Protein AF-A0A957MEQ1-F1 (afdb_monomer_lite)

pLDDT: mean 92.95, std 5.76, range [64.69, 98.38]

Secondary structure (DSSP, 8-state):
--SS-TT--TTSHHHHHHHHSHHHHHHHHHHHHHIIIIIT-HHHHHHHHHHHHHHHHHHHHHHT-HHHHHHHHHHHHHHHHHHHHHHHHHHT-

Foldseek 3Di:
DALLPPVDPPVCPVVVVQCPDPVSVVVSLVVLVVCCVPPLDLVNQLVVLVVVLVVCQVPVCVPPRNVVSVVVSVVSSVVSVVVSVSNVVVNVD

Radius of gyration: 17.49 Å; chains: 1; bounding box: 38×26×45 Å

Structure (mmCIF, N/CA/C/O backbone):
data_AF-A0A957MEQ1-F1
#
_entry.id   AF-A0A957MEQ1-F1
#
loop_
_atom_site.group_PDB
_atom_site.id
_atom_site.type_symbol
_atom_site.label_atom_id
_atom_site.label_alt_id
_atom_site.label_comp_id
_atom_site.label_asym_id
_atom_site.label_entity_id
_atom_site.label_seq_id
_atom_site.pdbx_PDB_ins_code
_atom_site.Cartn_x
_atom_site.Cartn_y
_atom_site.Cartn_z
_atom_site.occupancy
_atom_site.B_iso_or_equiv
_atom_site.auth_seq_id
_atom_site.auth_comp_id
_atom_site.auth_asym_id
_atom_site.auth_atom_id
_atom_site.pdbx_PDB_model_num
ATOM 1 N N . VAL A 1 1 ? -4.236 10.606 2.656 1.00 64.69 1 VAL A N 1
ATOM 2 C CA . VAL A 1 1 ? -5.452 10.169 3.383 1.00 64.69 1 VAL A CA 1
ATOM 3 C C . VAL A 1 1 ? -5.026 9.409 4.624 1.00 64.69 1 VAL A C 1
ATOM 5 O O . VAL 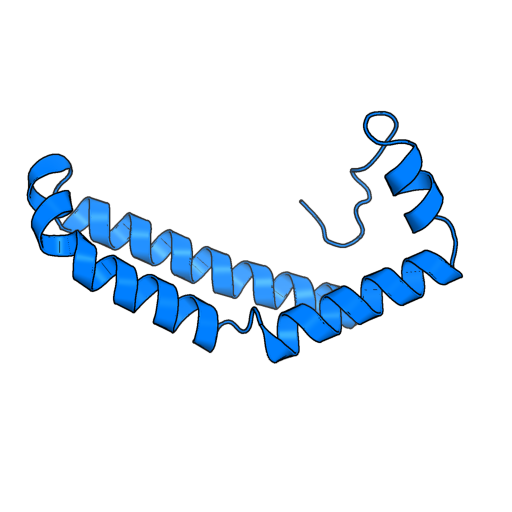A 1 1 ? -4.313 8.407 4.498 1.00 64.69 1 VAL A O 1
ATOM 8 N N . SER A 1 2 ? -5.408 9.907 5.795 1.00 82.06 2 SER A N 1
ATOM 9 C CA . SER A 1 2 ? -5.138 9.273 7.089 1.00 82.06 2 SER A CA 1
ATOM 10 C C . SER A 1 2 ? -5.920 7.959 7.257 1.00 82.06 2 SER A C 1
ATOM 12 O O . SER A 1 2 ? -6.830 7.635 6.478 1.00 82.06 2 SER A O 1
ATOM 14 N N . LEU A 1 3 ? -5.525 7.159 8.249 1.00 86.00 3 LEU A N 1
ATOM 15 C CA . LEU A 1 3 ? -6.220 5.920 8.612 1.00 86.00 3 LEU A CA 1
ATOM 16 C C . LEU A 1 3 ? -7.329 6.144 9.642 1.00 86.00 3 LEU A C 1
ATOM 18 O O . LEU A 1 3 ? -8.283 5.377 9.631 1.00 86.00 3 LEU A O 1
ATOM 22 N N . ASP A 1 4 ? -7.274 7.229 10.416 1.00 81.19 4 ASP A N 1
ATOM 23 C CA . ASP A 1 4 ? -8.362 7.676 11.302 1.00 81.19 4 ASP A CA 1
ATOM 24 C C . ASP A 1 4 ? -9.604 8.181 10.543 1.00 81.19 4 ASP A C 1
ATOM 26 O O . ASP A 1 4 ? -10.668 8.372 11.131 1.00 81.19 4 ASP A O 1
ATOM 30 N N . LYS A 1 5 ? -9.470 8.400 9.225 1.00 82.94 5 LYS A N 1
ATOM 31 C CA . LYS A 1 5 ? -10.527 8.908 8.345 1.00 82.94 5 LYS A CA 1
ATOM 32 C C . LYS A 1 5 ? -11.168 10.202 8.866 1.00 82.94 5 LYS A C 1
ATOM 34 O O . LYS A 1 5 ? -12.341 10.444 8.593 1.00 82.94 5 LYS A O 1
ATOM 39 N N . ALA A 1 6 ? -10.409 11.057 9.554 1.00 80.62 6 ALA A N 1
ATOM 40 C CA . ALA A 1 6 ? -10.883 12.358 10.029 1.00 80.62 6 ALA A CA 1
ATOM 41 C C . ALA A 1 6 ? -11.397 13.251 8.883 1.00 80.62 6 ALA A C 1
ATOM 43 O O . ALA A 1 6 ? -12.338 14.017 9.065 1.00 80.62 6 ALA A O 1
ATOM 44 N N . ASP A 1 7 ? -10.844 13.079 7.679 1.00 81.56 7 ASP A N 1
ATOM 45 C CA . ASP A 1 7 ? -11.272 13.782 6.464 1.00 81.56 7 ASP A CA 1
ATOM 46 C C . ASP A 1 7 ? -12.606 13.259 5.876 1.00 81.56 7 ASP A C 1
ATOM 48 O O . ASP A 1 7 ? -13.141 13.833 4.925 1.00 81.56 7 ASP A O 1
ATOM 52 N N . VAL A 1 8 ? -13.153 12.148 6.389 1.00 81.81 8 VAL A N 1
ATOM 53 C CA . VAL A 1 8 ? -14.426 11.574 5.924 1.00 81.81 8 VAL A CA 1
ATOM 54 C C . VAL A 1 8 ? -15.585 12.286 6.619 1.00 81.81 8 VAL A C 1
ATOM 56 O O . VAL A 1 8 ? -16.005 11.905 7.709 1.00 81.81 8 VAL A O 1
ATOM 59 N N . GLY A 1 9 ? -16.093 13.330 5.965 1.00 77.19 9 GLY A N 1
ATOM 60 C CA . GLY A 1 9 ? -17.260 14.100 6.404 1.00 77.19 9 GLY A CA 1
ATOM 61 C C . GLY A 1 9 ? -18.531 13.801 5.600 1.00 77.19 9 GLY A C 1
ATOM 62 O O . GLY A 1 9 ? -18.776 12.677 5.159 1.00 77.19 9 GLY A O 1
ATOM 63 N N . ASP A 1 10 ? -19.323 14.844 5.353 1.00 79.56 10 ASP A N 1
ATOM 64 C CA . ASP A 1 10 ? -20.683 14.764 4.790 1.00 79.56 10 ASP A CA 1
ATOM 65 C C . ASP A 1 10 ? -20.781 14.162 3.377 1.00 79.56 10 ASP A C 1
ATOM 67 O O . ASP A 1 10 ? -21.867 13.798 2.932 1.00 79.56 10 ASP A O 1
AT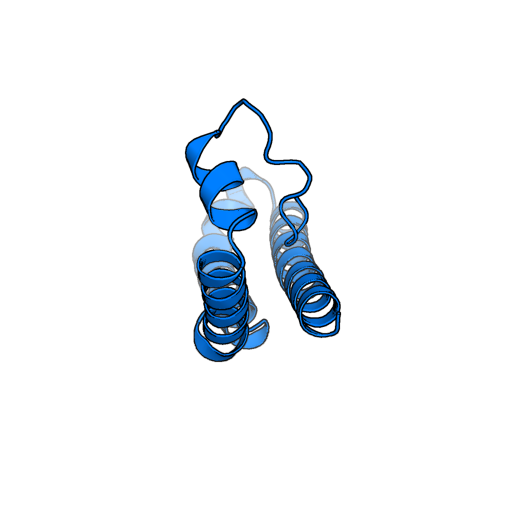OM 71 N N . GLY A 1 11 ? -19.660 14.018 2.663 1.00 85.44 11 GLY A N 1
ATOM 72 C CA . GLY A 1 11 ? -19.614 13.318 1.374 1.00 85.44 11 GLY A CA 1
ATOM 73 C C . GLY A 1 11 ? -19.848 11.806 1.487 1.00 85.44 11 GLY A C 1
ATOM 74 O O . GLY A 1 11 ? -20.204 11.170 0.497 1.00 85.44 11 GLY A O 1
ATOM 75 N N . TRP A 1 12 ? -19.673 11.235 2.685 1.00 87.75 12 TRP A N 1
ATOM 76 C CA . TRP A 1 12 ? -19.850 9.808 2.965 1.00 87.75 12 TRP A CA 1
ATOM 77 C C . TRP A 1 12 ? -20.494 9.592 4.345 1.00 87.75 12 TRP A C 1
ATOM 79 O O . TRP A 1 12 ? -19.881 9.002 5.240 1.00 87.75 12 TRP A O 1
ATOM 89 N N . PRO A 1 13 ? -21.751 10.030 4.531 1.00 89.31 13 PRO A N 1
ATOM 90 C CA . PRO A 1 13 ? -22.378 10.111 5.850 1.00 89.31 13 PRO A CA 1
ATOM 91 C C . PRO A 1 13 ? -22.524 8.740 6.519 1.00 89.31 13 PRO A C 1
ATOM 93 O O . PRO A 1 13 ? -22.383 8.628 7.732 1.00 89.31 13 PRO A O 1
ATOM 96 N N . LEU A 1 14 ? -22.738 7.676 5.735 1.00 91.12 14 LEU A N 1
ATOM 97 C CA . LEU A 1 14 ? -22.804 6.312 6.263 1.00 91.12 14 LEU A CA 1
ATOM 98 C C . LEU A 1 14 ? -21.445 5.827 6.782 1.00 91.12 14 LEU A C 1
ATOM 100 O O . LEU A 1 14 ? -21.387 5.186 7.824 1.00 91.12 14 LEU A O 1
ATOM 104 N N . ILE A 1 15 ? -20.353 6.137 6.074 1.00 88.19 15 ILE A N 1
ATOM 105 C CA . ILE A 1 15 ? -19.013 5.729 6.510 1.00 88.19 15 ILE A CA 1
ATOM 106 C C . ILE A 1 15 ? -18.661 6.454 7.808 1.00 88.19 15 ILE A C 1
ATOM 108 O O . ILE A 1 15 ? -18.194 5.810 8.742 1.00 88.19 15 ILE A O 1
ATOM 112 N N . ARG A 1 16 ? -18.940 7.763 7.897 1.00 89.12 16 ARG A N 1
ATOM 113 C CA . ARG A 1 16 ? -18.713 8.522 9.132 1.00 89.12 16 ARG A CA 1
ATOM 114 C C . ARG A 1 16 ? -19.535 7.967 10.294 1.00 89.12 16 ARG A C 1
ATOM 116 O O . ARG A 1 16 ? -18.963 7.685 11.337 1.00 89.12 16 ARG A O 1
ATOM 123 N N . TYR A 1 17 ? -20.829 7.719 10.077 1.00 89.38 17 TYR A N 1
ATOM 124 C CA . TYR A 1 17 ? -21.711 7.138 11.093 1.00 89.38 17 TYR A CA 1
ATOM 125 C C . TYR A 1 17 ? -21.175 5.815 11.657 1.00 89.38 17 TYR A C 1
ATOM 127 O O . TYR A 1 17 ? -21.192 5.613 12.866 1.00 89.38 17 TYR A O 1
ATOM 135 N N . LEU A 1 18 ? -20.670 4.927 10.795 1.00 91.00 18 LEU A N 1
ATOM 136 C CA . LEU A 1 18 ? -20.083 3.662 11.237 1.00 91.00 18 LEU A CA 1
ATOM 137 C C . LEU A 1 18 ? -18.758 3.877 11.977 1.00 91.00 18 LEU A C 1
ATOM 139 O O . LEU A 1 18 ? -18.523 3.233 12.986 1.00 91.00 18 LEU A O 1
ATOM 143 N N . LEU A 1 19 ? -17.890 4.779 11.520 1.00 88.06 19 LEU A N 1
ATOM 144 C CA . LEU A 1 19 ? -16.607 5.024 12.189 1.00 88.06 19 LEU A CA 1
ATOM 145 C C . LEU A 1 19 ? -16.747 5.729 13.547 1.00 88.06 19 LEU A C 1
ATOM 147 O O . LEU A 1 19 ? -15.862 5.585 14.385 1.00 88.06 19 LEU A O 1
ATOM 151 N N . ASP A 1 20 ? -17.836 6.470 13.764 1.00 90.06 20 ASP A N 1
ATOM 152 C CA . ASP A 1 20 ? -18.181 7.077 15.057 1.00 90.06 20 ASP A CA 1
ATOM 153 C C . ASP A 1 20 ? -18.711 6.068 16.083 1.00 90.06 20 ASP A C 1
ATOM 155 O O . ASP A 1 20 ? -18.632 6.306 17.291 1.00 90.06 20 ASP A O 1
ATOM 159 N N . ASP A 1 21 ? -19.260 4.943 15.625 1.00 93.88 21 ASP A N 1
ATOM 160 C CA . ASP A 1 21 ? -19.741 3.893 16.511 1.00 93.88 21 ASP A CA 1
ATOM 161 C C . ASP A 1 21 ? -18.560 3.025 16.996 1.00 93.88 21 ASP A C 1
ATOM 163 O O . ASP A 1 21 ? -17.825 2.458 16.179 1.00 93.88 21 ASP A O 1
ATOM 167 N N . PRO A 1 22 ? -18.362 2.865 18.319 1.00 93.69 22 PRO A N 1
ATOM 168 C CA . PRO A 1 22 ? -17.195 2.174 18.863 1.00 93.69 22 PRO A CA 1
ATOM 169 C C . PRO A 1 22 ? -17.106 0.697 18.451 1.00 93.69 22 PRO A C 1
ATOM 171 O O . PRO A 1 22 ? -16.001 0.160 18.364 1.00 93.69 22 PRO A O 1
ATOM 174 N N . VAL A 1 23 ? -18.235 0.030 18.177 1.00 96.00 23 VAL A N 1
ATOM 175 C CA . VAL A 1 23 ? -18.255 -1.376 17.740 1.00 96.00 23 VAL A CA 1
ATOM 176 C C . VAL A 1 23 ? -17.680 -1.494 16.332 1.00 96.00 23 VAL A C 1
ATOM 178 O O . VAL A 1 23 ? -16.830 -2.346 16.065 1.00 96.00 23 VAL A O 1
ATOM 181 N N . TYR A 1 24 ? -18.116 -0.619 15.433 1.00 94.19 24 TYR A N 1
ATOM 182 C CA . TYR A 1 24 ? -17.656 -0.608 14.048 1.00 94.19 24 TYR A CA 1
ATOM 183 C C . TYR A 1 24 ? -16.244 -0.032 13.913 1.00 94.19 24 TYR A C 1
ATOM 185 O O . TYR A 1 24 ? -15.466 -0.538 13.105 1.00 94.19 24 TYR A O 1
ATOM 193 N N . HIS A 1 25 ? -15.873 0.950 14.738 1.00 93.19 25 HIS A N 1
ATOM 194 C CA . HIS A 1 25 ? -14.500 1.444 14.813 1.00 93.19 25 HIS A CA 1
ATOM 195 C C . HIS A 1 25 ? -13.521 0.334 15.220 1.00 93.19 25 HIS A C 1
ATOM 197 O O . HIS A 1 25 ? -12.509 0.126 14.552 1.00 93.19 25 HIS A O 1
ATOM 203 N N . ALA A 1 26 ? -13.838 -0.437 16.267 1.00 94.81 26 ALA A N 1
ATOM 204 C CA . ALA A 1 26 ? -13.004 -1.563 16.687 1.00 94.81 26 ALA A CA 1
ATOM 205 C C . ALA A 1 26 ? -12.868 -2.628 15.583 1.00 94.81 26 ALA A C 1
ATOM 207 O O . ALA A 1 26 ? -11.771 -3.134 15.340 1.00 94.81 26 ALA A O 1
ATOM 208 N N . ALA A 1 27 ? -13.959 -2.930 14.869 1.00 95.69 27 ALA A N 1
ATOM 209 C CA . ALA A 1 27 ? -13.918 -3.833 13.720 1.00 95.69 27 ALA A CA 1
ATOM 210 C C . ALA A 1 27 ? -13.028 -3.287 12.591 1.00 95.69 27 ALA A C 1
ATOM 212 O O . ALA A 1 27 ? -12.229 -4.028 12.025 1.00 95.69 27 ALA A O 1
ATOM 213 N N . TYR A 1 28 ? -13.116 -1.989 12.292 1.00 94.81 28 TYR A N 1
ATOM 214 C CA . TYR A 1 28 ? -12.259 -1.336 11.305 1.00 94.81 28 TYR A CA 1
ATOM 215 C C . TYR A 1 28 ? -10.773 -1.452 11.663 1.00 94.81 28 TYR A C 1
ATOM 217 O O . TYR A 1 28 ? -9.990 -1.888 10.821 1.00 94.81 28 TYR A O 1
ATOM 225 N N . VAL A 1 29 ? -10.391 -1.127 12.903 1.00 95.31 29 VAL A N 1
ATOM 226 C CA . VAL A 1 29 ? -9.001 -1.250 13.376 1.00 95.31 29 VAL A CA 1
ATOM 227 C C . VAL A 1 29 ? -8.509 -2.695 13.245 1.00 95.31 29 VAL A C 1
ATOM 229 O O . VAL A 1 29 ? -7.432 -2.926 12.697 1.00 95.31 29 VAL A O 1
ATOM 232 N N . SER A 1 30 ? -9.332 -3.671 13.642 1.00 95.69 30 SER A N 1
ATOM 233 C CA . SER A 1 30 ? -9.006 -5.095 13.493 1.00 95.69 30 SER A CA 1
ATOM 234 C C . SER A 1 30 ? -8.796 -5.502 12.029 1.00 95.69 30 SER A C 1
ATOM 236 O O . SER A 1 30 ? -7.862 -6.242 11.722 1.00 95.69 30 SER A O 1
ATOM 238 N N . TYR A 1 31 ? -9.611 -4.994 11.099 1.00 95.62 31 TYR A N 1
ATOM 239 C CA . TYR A 1 31 ? -9.414 -5.258 9.673 1.00 95.62 31 TYR A CA 1
ATOM 240 C C . TYR A 1 31 ? -8.164 -4.584 9.112 1.00 95.62 31 TYR A C 1
ATOM 242 O O . TYR A 1 31 ? -7.493 -5.179 8.270 1.00 95.62 31 TYR A O 1
ATOM 250 N N . VAL A 1 32 ? -7.829 -3.371 9.564 1.00 95.25 32 VAL A N 1
ATOM 251 C CA . VAL A 1 32 ? -6.581 -2.702 9.174 1.00 95.25 32 VAL A CA 1
ATOM 252 C C . VAL A 1 32 ? -5.385 -3.561 9.579 1.00 95.25 32 VAL A C 1
ATOM 254 O O . VAL A 1 32 ? -4.560 -3.861 8.720 1.00 95.25 32 VAL A O 1
ATOM 257 N N . GLU A 1 33 ? -5.344 -4.026 10.831 1.00 95.75 33 GLU A N 1
ATOM 258 C CA . GLU A 1 33 ? -4.289 -4.911 11.338 1.00 95.75 33 GLU A CA 1
ATOM 259 C C . GLU A 1 33 ? -4.211 -6.228 10.553 1.00 95.75 33 GLU A C 1
ATOM 261 O O . GLU A 1 33 ? -3.135 -6.628 10.096 1.00 95.75 33 GLU A O 1
ATOM 266 N N . GLN A 1 34 ? -5.348 -6.897 10.340 1.00 95.75 34 GLN A N 1
ATOM 267 C CA . GLN A 1 34 ? -5.393 -8.164 9.608 1.00 95.75 34 GLN A CA 1
ATOM 268 C C . GLN A 1 34 ? -4.873 -8.006 8.173 1.00 95.75 34 GLN A C 1
ATOM 270 O O . GLN A 1 34 ? -4.081 -8.817 7.690 1.00 95.75 34 GLN A O 1
ATOM 275 N N . VAL A 1 35 ? -5.306 -6.956 7.473 1.00 93.94 35 VAL A N 1
ATOM 276 C CA . VAL A 1 35 ? -4.907 -6.720 6.084 1.00 93.94 35 VAL A CA 1
ATOM 277 C C . VAL A 1 35 ? -3.425 -6.363 5.993 1.00 93.94 35 VAL A C 1
ATOM 279 O O . VAL A 1 35 ? -2.753 -6.867 5.092 1.00 93.94 35 VAL A O 1
ATOM 282 N N . SER A 1 36 ? -2.901 -5.541 6.908 1.00 94.56 36 SER A N 1
ATOM 283 C CA . SER A 1 36 ? -1.493 -5.126 6.884 1.00 94.56 36 SER A CA 1
ATOM 284 C C . SER A 1 36 ? -0.517 -6.227 7.286 1.00 94.56 36 SER A C 1
ATOM 286 O O . SER A 1 36 ? 0.637 -6.191 6.871 1.00 94.56 36 SER A O 1
ATOM 288 N N . THR A 1 37 ? -0.960 -7.203 8.080 1.00 92.94 37 THR A N 1
ATOM 289 C CA . THR A 1 37 ? -0.107 -8.309 8.546 1.00 92.94 37 THR A CA 1
ATOM 290 C C . THR A 1 37 ? -0.148 -9.532 7.633 1.00 92.94 37 THR A C 1
ATOM 292 O O . THR A 1 37 ? 0.825 -10.283 7.590 1.00 92.94 37 THR A O 1
ATOM 295 N N . ASP A 1 38 ? -1.228 -9.728 6.869 1.00 92.25 38 ASP A N 1
ATOM 296 C CA . ASP A 1 38 ? -1.333 -10.841 5.924 1.00 92.25 38 ASP A CA 1
ATOM 297 C C . ASP A 1 38 ? -1.197 -10.395 4.465 1.00 92.25 38 ASP A C 1
ATOM 299 O O . ASP A 1 38 ? -0.232 -10.745 3.791 1.00 92.25 38 ASP A O 1
ATOM 303 N N . LEU A 1 39 ? -2.155 -9.641 3.932 1.00 88.75 39 LEU A N 1
ATOM 304 C CA . LEU A 1 39 ? -2.274 -9.464 2.481 1.00 88.75 39 LEU A CA 1
ATOM 305 C C . LEU A 1 39 ? -1.376 -8.351 1.929 1.00 88.75 39 LEU A C 1
ATOM 307 O O . LEU A 1 39 ? -0.839 -8.488 0.830 1.00 88.75 39 LEU A O 1
ATOM 311 N N . PHE A 1 40 ? -1.233 -7.258 2.675 1.00 94.00 40 PHE A N 1
ATOM 312 C CA . PHE A 1 40 ? -0.577 -6.019 2.251 1.00 94.00 40 PHE A CA 1
ATOM 313 C C . PHE A 1 40 ? 0.707 -5.757 3.047 1.00 94.00 40 PHE A C 1
ATOM 315 O O . PHE A 1 40 ? 0.976 -4.625 3.447 1.00 94.00 40 PHE A O 1
ATOM 322 N N . THR A 1 41 ? 1.515 -6.795 3.272 1.00 96.19 41 THR A N 1
ATOM 323 C CA . THR A 1 41 ? 2.843 -6.591 3.867 1.00 96.19 41 THR A CA 1
ATOM 324 C C . THR A 1 41 ? 3.768 -5.882 2.868 1.00 96.19 41 THR A C 1
ATOM 326 O O . THR A 1 41 ? 3.627 -6.106 1.654 1.00 96.19 41 THR A O 1
ATOM 329 N N . PRO A 1 42 ? 4.721 -5.055 3.339 1.00 96.50 42 PRO A N 1
ATOM 330 C CA . PRO A 1 42 ? 5.686 -4.385 2.469 1.00 96.50 42 PRO A CA 1
ATOM 331 C C . PRO A 1 42 ? 6.397 -5.356 1.533 1.00 96.50 42 PRO A C 1
ATOM 333 O O . PRO A 1 42 ? 6.463 -5.130 0.329 1.00 96.50 42 PRO A O 1
ATOM 336 N N . GLU A 1 43 ? 6.815 -6.509 2.052 1.00 96.69 43 GLU A N 1
ATOM 337 C CA . GLU A 1 43 ? 7.561 -7.516 1.305 1.00 96.69 43 GLU A CA 1
ATOM 338 C C . GLU A 1 43 ? 6.714 -8.132 0.189 1.00 96.69 43 GLU A C 1
ATOM 340 O O . GLU A 1 43 ? 7.173 -8.248 -0.949 1.00 96.69 43 GLU A O 1
ATOM 345 N N . LYS A 1 44 ? 5.458 -8.508 0.485 1.00 97.12 44 LYS A N 1
ATOM 346 C CA . LYS A 1 44 ? 4.545 -9.085 -0.516 1.00 97.12 44 LYS A CA 1
ATOM 347 C C . LYS A 1 44 ? 4.230 -8.071 -1.614 1.00 97.12 44 LYS A C 1
ATOM 349 O O . LYS A 1 44 ? 4.208 -8.426 -2.796 1.00 97.12 44 LYS A O 1
ATOM 354 N N . MET A 1 45 ? 4.002 -6.815 -1.238 1.00 97.12 45 MET A N 1
ATOM 355 C CA . MET A 1 45 ? 3.669 -5.750 -2.180 1.00 97.12 45 MET A CA 1
ATOM 356 C C . MET A 1 45 ? 4.873 -5.337 -3.030 1.00 97.12 45 MET A C 1
ATOM 358 O O . MET A 1 45 ? 4.728 -5.228 -4.249 1.00 97.12 45 MET A O 1
ATOM 362 N N . ALA A 1 46 ? 6.059 -5.204 -2.434 1.00 97.19 46 ALA A N 1
ATOM 363 C CA . ALA A 1 46 ? 7.302 -4.910 -3.140 1.00 97.19 46 ALA A CA 1
ATOM 364 C C . ALA A 1 46 ? 7.668 -6.025 -4.126 1.00 97.19 46 ALA A C 1
ATOM 366 O O . ALA A 1 46 ? 7.928 -5.748 -5.296 1.00 97.19 46 ALA A O 1
ATOM 367 N N . ALA A 1 47 ? 7.595 -7.292 -3.703 1.00 97.75 47 ALA A N 1
ATOM 368 C CA . ALA A 1 47 ? 7.858 -8.433 -4.579 1.00 97.75 47 ALA A CA 1
ATOM 369 C C . ALA A 1 47 ? 6.898 -8.466 -5.778 1.00 97.75 47 ALA A C 1
ATOM 371 O O . ALA A 1 47 ? 7.317 -8.686 -6.916 1.00 97.75 47 ALA A O 1
ATOM 372 N N . LYS A 1 48 ? 5.605 -8.200 -5.545 1.00 97.62 48 LYS A N 1
ATOM 373 C CA . LYS A 1 48 ? 4.606 -8.128 -6.617 1.00 97.62 48 LYS A CA 1
ATOM 374 C C . LYS A 1 48 ? 4.870 -6.961 -7.570 1.00 97.62 48 LYS A C 1
ATOM 376 O O . LYS A 1 48 ? 4.795 -7.152 -8.783 1.00 97.62 48 LYS A O 1
ATOM 381 N N . ALA A 1 49 ? 5.180 -5.777 -7.039 1.00 97.19 49 ALA A N 1
ATOM 382 C CA . ALA A 1 49 ? 5.498 -4.597 -7.836 1.00 97.19 49 ALA A CA 1
ATOM 383 C C . ALA A 1 49 ? 6.738 -4.835 -8.709 1.00 97.19 49 ALA A C 1
ATOM 385 O O . ALA A 1 49 ? 6.677 -4.611 -9.912 1.00 97.19 49 ALA A O 1
ATOM 386 N N . GLN A 1 50 ? 7.815 -5.382 -8.142 1.00 98.00 50 GLN A N 1
ATOM 387 C CA . GLN A 1 50 ? 9.046 -5.701 -8.870 1.00 98.00 50 GLN A CA 1
ATOM 388 C C . GLN A 1 50 ? 8.832 -6.767 -9.949 1.00 98.00 50 GLN A C 1
ATOM 390 O O . GLN A 1 50 ? 9.332 -6.620 -11.063 1.00 98.00 50 GLN A O 1
ATOM 395 N N . ALA A 1 51 ? 8.060 -7.820 -9.660 1.00 98.38 51 ALA A N 1
ATOM 396 C CA . ALA A 1 51 ? 7.759 -8.862 -10.641 1.00 98.38 51 ALA A CA 1
ATOM 397 C C . ALA A 1 51 ? 6.995 -8.303 -11.852 1.00 98.38 51 ALA A C 1
ATOM 399 O O . ALA A 1 51 ? 7.339 -8.591 -12.999 1.00 98.38 51 ALA A O 1
ATOM 400 N N . LEU A 1 52 ? 5.976 -7.475 -11.603 1.00 98.06 52 LEU A N 1
ATOM 401 C CA . LEU A 1 52 ? 5.222 -6.810 -12.667 1.00 98.06 52 LEU A CA 1
ATOM 402 C C . LEU A 1 52 ? 6.077 -5.772 -13.399 1.00 98.06 52 LEU A C 1
ATOM 404 O O . LEU A 1 52 ? 5.987 -5.667 -14.620 1.00 98.06 52 LEU A O 1
ATOM 408 N N . ALA A 1 53 ? 6.938 -5.055 -12.677 1.00 97.31 53 ALA A N 1
ATOM 409 C CA . ALA A 1 53 ? 7.837 -4.082 -13.272 1.00 97.31 53 ALA A CA 1
ATOM 410 C C . ALA A 1 53 ? 8.827 -4.735 -14.242 1.00 97.31 53 ALA A C 1
ATOM 412 O O . ALA A 1 53 ? 8.990 -4.276 -15.368 1.00 97.31 53 ALA A O 1
ATOM 413 N N . GLY A 1 54 ? 9.424 -5.865 -13.854 1.00 97.12 54 GLY A N 1
ATOM 414 C CA . GLY A 1 54 ? 10.309 -6.635 -14.727 1.00 97.12 54 GLY A CA 1
ATOM 415 C C . GLY A 1 54 ? 9.606 -7.161 -15.982 1.00 97.12 54 GLY A C 1
ATOM 416 O O . GLY A 1 54 ? 10.204 -7.174 -17.056 1.00 97.12 54 GLY A O 1
ATOM 417 N N . LEU A 1 55 ? 8.328 -7.545 -15.872 1.00 97.81 55 LEU A N 1
ATOM 418 C CA . LEU A 1 55 ? 7.526 -7.986 -17.018 1.00 97.81 55 LEU A CA 1
ATOM 419 C C . LEU A 1 55 ? 7.275 -6.854 -18.026 1.00 97.81 55 LEU A C 1
ATOM 421 O O . LEU A 1 55 ? 7.270 -7.094 -19.232 1.00 97.81 55 LEU A O 1
ATOM 425 N N . LEU A 1 56 ? 7.045 -5.637 -17.533 1.00 96.06 56 LEU A N 1
ATOM 426 C CA . LEU A 1 56 ? 6.693 -4.473 -18.347 1.00 96.06 56 LEU A CA 1
ATOM 427 C C . LEU A 1 56 ? 7.914 -3.701 -18.866 1.00 96.06 56 LEU A C 1
ATOM 429 O O . LEU A 1 56 ? 7.813 -3.061 -19.911 1.00 96.06 56 LEU A O 1
ATOM 433 N N . ALA A 1 57 ? 9.057 -3.792 -18.181 1.00 95.25 57 ALA A N 1
ATOM 434 C CA . ALA A 1 57 ? 10.283 -3.055 -18.482 1.00 95.25 57 ALA A CA 1
ATOM 435 C C . ALA A 1 57 ? 10.669 -2.996 -19.975 1.00 95.25 57 ALA A C 1
ATOM 437 O O . ALA A 1 57 ? 10.915 -1.887 -20.448 1.00 95.25 57 ALA A O 1
ATOM 438 N N . PRO A 1 58 ? 10.701 -4.105 -20.748 1.00 93.12 58 PRO A N 1
ATOM 439 C CA . PRO A 1 58 ? 11.107 -4.030 -22.152 1.00 93.12 58 PRO A CA 1
ATOM 440 C C . PRO A 1 58 ? 10.121 -3.250 -23.030 1.00 93.12 58 PRO A C 1
ATOM 442 O O . PRO A 1 58 ? 10.540 -2.675 -24.024 1.00 93.12 58 PRO A O 1
ATOM 445 N N . TYR A 1 59 ? 8.837 -3.210 -22.669 1.00 94.31 59 TYR A N 1
ATOM 446 C CA . TYR A 1 59 ? 7.805 -2.526 -23.453 1.00 94.31 59 TYR A CA 1
ATOM 447 C C . TYR A 1 59 ? 7.724 -1.041 -23.098 1.00 94.31 59 TYR A C 1
ATOM 449 O O . TYR A 1 59 ? 7.635 -0.185 -23.968 1.00 94.31 59 TYR A O 1
ATOM 457 N N . VAL A 1 60 ? 7.788 -0.726 -21.805 1.00 93.19 60 VAL A N 1
ATOM 458 C CA . VAL A 1 60 ? 7.609 0.646 -21.314 1.00 93.19 60 VAL A CA 1
ATOM 459 C C . VAL A 1 60 ? 8.869 1.489 -21.529 1.00 93.19 60 VAL A C 1
ATOM 461 O O . VAL A 1 60 ? 8.774 2.690 -21.781 1.00 93.19 60 VAL A O 1
ATOM 464 N N . ALA A 1 61 ? 10.055 0.870 -21.512 1.00 88.19 61 ALA A N 1
ATOM 465 C CA . ALA A 1 61 ? 11.308 1.569 -21.793 1.00 88.19 61 ALA A CA 1
ATOM 466 C C . ALA A 1 61 ? 11.373 2.149 -23.218 1.00 88.19 61 ALA A C 1
ATOM 468 O O . ALA A 1 61 ? 12.097 3.120 -23.429 1.00 88.19 61 ALA A O 1
ATOM 469 N N . GLU A 1 62 ? 10.621 1.596 -24.176 1.00 89.00 62 GLU A N 1
ATOM 470 C CA . GLU A 1 62 ? 10.522 2.133 -25.540 1.00 89.00 62 GLU A CA 1
ATOM 471 C C . GLU A 1 62 ? 9.612 3.370 -25.628 1.00 89.00 62 GLU A C 1
ATOM 473 O O . GLU A 1 62 ? 9.811 4.210 -26.505 1.00 89.00 62 GLU A O 1
ATOM 478 N N . GLU A 1 63 ? 8.644 3.510 -24.717 1.00 93.06 63 GLU A N 1
ATOM 479 C CA . GLU A 1 63 ? 7.661 4.601 -24.733 1.00 93.06 63 GLU A CA 1
ATOM 480 C C . GLU A 1 63 ? 8.100 5.814 -23.906 1.00 93.06 63 GLU A C 1
ATOM 482 O O . GLU A 1 63 ? 8.011 6.945 -24.383 1.00 93.06 63 GLU A O 1
ATOM 487 N N . ILE A 1 64 ? 8.569 5.585 -22.674 1.00 93.06 64 ILE A N 1
ATOM 488 C CA . ILE A 1 64 ? 8.908 6.657 -21.716 1.00 93.06 64 ILE A CA 1
ATOM 489 C C . ILE A 1 64 ? 10.390 6.668 -21.311 1.00 93.06 64 ILE A C 1
ATOM 491 O O . ILE A 1 64 ? 10.855 7.597 -20.666 1.00 93.06 64 ILE A O 1
ATOM 495 N N . GLY A 1 65 ? 11.163 5.653 -21.706 1.00 94.44 65 GLY A N 1
ATOM 496 C CA . GLY A 1 65 ? 12.566 5.512 -21.315 1.00 94.44 65 GLY A CA 1
ATOM 497 C C . GLY A 1 65 ? 12.768 4.728 -20.013 1.00 94.44 65 GLY A C 1
ATOM 498 O O . GLY A 1 65 ? 11.974 4.782 -19.075 1.00 94.44 65 GLY A O 1
ATOM 499 N N . ALA A 1 66 ? 13.871 3.975 -19.953 1.00 93.94 66 ALA A N 1
ATOM 500 C CA . ALA A 1 66 ? 14.163 3.060 -18.846 1.00 93.94 66 ALA A CA 1
ATOM 501 C C . ALA A 1 66 ? 14.355 3.765 -17.491 1.00 93.94 66 ALA A C 1
ATOM 503 O O . ALA A 1 66 ? 13.957 3.225 -16.463 1.00 93.94 66 ALA A O 1
ATOM 504 N N . GLU A 1 67 ? 14.946 4.961 -17.494 1.00 95.62 67 GLU A N 1
ATOM 505 C CA . GLU A 1 67 ? 15.211 5.738 -16.277 1.00 95.62 67 GLU A CA 1
ATOM 506 C C . GLU A 1 67 ? 13.915 6.275 -15.654 1.00 95.62 67 GLU A C 1
ATOM 508 O O . GLU A 1 67 ? 13.674 6.087 -14.464 1.00 95.62 67 GLU A O 1
ATOM 513 N N . GLU A 1 68 ? 13.042 6.881 -16.465 1.00 96.31 68 GLU A N 1
ATOM 514 C CA . GLU A 1 68 ? 11.745 7.392 -16.000 1.00 96.31 68 GLU A CA 1
ATOM 515 C C . GLU A 1 68 ? 10.869 6.254 -15.466 1.00 96.31 68 GLU A C 1
ATOM 517 O O . GLU A 1 68 ? 10.235 6.375 -14.415 1.00 96.31 68 GLU A O 1
ATOM 522 N N . TYR A 1 69 ? 10.906 5.099 -16.136 1.00 96.62 69 TYR A N 1
ATOM 523 C CA . TYR A 1 69 ? 10.219 3.909 -15.661 1.00 96.62 69 TYR A CA 1
ATOM 524 C C . TYR A 1 69 ? 10.769 3.397 -14.322 1.00 96.62 69 TYR A C 1
ATOM 526 O O . TYR A 1 69 ? 9.992 3.087 -13.418 1.00 96.62 69 TYR A O 1
ATOM 534 N N . ALA A 1 70 ? 12.095 3.335 -14.166 1.00 96.19 70 ALA A N 1
ATOM 535 C CA . ALA A 1 70 ? 12.726 2.909 -12.920 1.00 96.19 70 ALA A CA 1
ATOM 536 C C . ALA A 1 70 ? 12.339 3.820 -11.744 1.00 96.19 70 ALA A C 1
ATOM 538 O O . ALA A 1 70 ? 11.969 3.317 -10.684 1.00 96.19 70 ALA A O 1
ATOM 539 N N . GLN A 1 71 ? 12.321 5.139 -11.955 1.00 97.25 71 GLN A N 1
ATOM 540 C CA . GLN A 1 71 ? 11.898 6.106 -10.938 1.00 97.25 71 GLN A CA 1
ATOM 541 C C . GLN A 1 71 ? 10.424 5.938 -10.548 1.00 97.25 71 GLN A C 1
ATOM 543 O O . GLN A 1 71 ? 10.081 6.036 -9.371 1.00 97.25 71 GLN A O 1
ATOM 548 N N . ALA A 1 72 ? 9.536 5.645 -11.502 1.00 96.88 72 ALA A N 1
ATOM 549 C CA . ALA A 1 72 ? 8.130 5.373 -11.200 1.00 96.88 72 ALA A CA 1
ATOM 550 C C . ALA A 1 72 ? 7.951 4.098 -10.353 1.00 96.88 72 ALA A C 1
ATOM 552 O O . ALA A 1 72 ? 7.107 4.056 -9.454 1.00 96.88 72 ALA A O 1
ATOM 553 N N . VAL A 1 73 ? 8.754 3.061 -10.616 1.00 97.62 73 VAL A N 1
ATOM 554 C CA . VAL A 1 73 ? 8.764 1.830 -9.812 1.00 97.62 73 VAL A CA 1
ATOM 555 C C . VAL A 1 73 ? 9.282 2.114 -8.402 1.00 97.62 73 VAL A C 1
ATOM 557 O O . VAL A 1 73 ? 8.666 1.661 -7.442 1.00 97.62 73 VAL A O 1
ATOM 560 N N . GLU A 1 74 ? 10.355 2.893 -8.262 1.00 98.31 74 GLU A N 1
ATOM 561 C CA . GLU A 1 74 ? 10.897 3.304 -6.961 1.00 98.31 74 GLU A CA 1
ATOM 562 C C . GLU A 1 74 ? 9.865 4.087 -6.137 1.00 98.31 74 GLU A C 1
ATOM 564 O O . GLU A 1 74 ? 9.579 3.710 -5.005 1.00 98.31 74 GLU A O 1
ATOM 569 N N . GLN A 1 75 ? 9.187 5.073 -6.733 1.00 98.19 75 GLN A N 1
ATOM 570 C CA . GLN A 1 75 ? 8.123 5.831 -6.060 1.00 98.19 75 GLN A CA 1
ATOM 571 C C . GLN A 1 75 ? 6.976 4.939 -5.561 1.00 98.19 75 GLN A C 1
ATOM 573 O O . GLN A 1 75 ? 6.397 5.196 -4.503 1.00 98.19 75 GLN A O 1
ATOM 578 N N . LEU A 1 76 ? 6.628 3.886 -6.308 1.00 97.81 76 LEU A N 1
ATOM 579 C CA . LEU A 1 76 ? 5.623 2.918 -5.869 1.00 97.81 76 LEU A CA 1
ATOM 580 C C . LEU A 1 76 ? 6.110 2.102 -4.663 1.00 97.81 76 LEU A C 1
ATOM 582 O O . LEU A 1 76 ? 5.323 1.853 -3.748 1.00 97.81 76 LEU A O 1
ATOM 586 N N . LEU A 1 77 ? 7.377 1.685 -4.652 1.00 98.12 77 LEU A N 1
ATOM 587 C CA . LEU A 1 77 ? 7.968 0.956 -3.527 1.00 98.12 77 LEU A CA 1
ATOM 588 C C . LEU A 1 77 ? 8.045 1.841 -2.277 1.00 98.12 77 LEU A C 1
ATOM 590 O O . LEU A 1 77 ? 7.585 1.431 -1.213 1.00 98.12 77 LEU A O 1
ATOM 594 N N . ASP A 1 78 ? 8.500 3.083 -2.426 1.00 98.25 78 ASP A N 1
ATOM 595 C CA . ASP A 1 78 ? 8.534 4.067 -1.341 1.00 98.25 78 ASP A CA 1
ATOM 596 C C . ASP A 1 78 ? 7.138 4.347 -0.782 1.00 98.25 78 ASP A C 1
ATOM 598 O O . ASP A 1 78 ? 6.946 4.475 0.432 1.00 98.25 78 ASP A O 1
ATOM 602 N N . PHE A 1 79 ? 6.127 4.413 -1.654 1.00 96.69 79 PHE A N 1
ATOM 603 C CA . PHE A 1 79 ? 4.741 4.555 -1.227 1.00 96.69 79 PHE A CA 1
ATOM 604 C C . PHE A 1 79 ? 4.282 3.361 -0.382 1.00 96.69 79 PHE A C 1
ATOM 606 O O . PHE A 1 79 ? 3.623 3.565 0.638 1.00 96.69 79 PHE A O 1
ATOM 613 N N . VAL A 1 80 ? 4.624 2.128 -0.769 1.00 96.75 80 VAL A N 1
ATOM 614 C CA . VAL A 1 80 ? 4.288 0.921 0.005 1.00 96.75 80 VAL A CA 1
ATOM 615 C C . VAL A 1 80 ? 4.894 0.992 1.409 1.00 96.75 80 VAL A C 1
ATOM 617 O O . VAL A 1 80 ? 4.159 0.826 2.385 1.00 96.75 80 VAL A O 1
ATOM 620 N N . GLU A 1 81 ? 6.181 1.318 1.521 1.00 96.88 81 GLU A N 1
ATOM 621 C CA . GLU A 1 81 ? 6.875 1.444 2.811 1.00 96.88 81 GLU A CA 1
ATOM 622 C C . GLU A 1 81 ? 6.284 2.567 3.671 1.00 96.88 81 GLU A C 1
ATOM 624 O O . GLU A 1 81 ? 5.931 2.372 4.837 1.00 96.88 81 GLU A O 1
ATOM 629 N N . THR A 1 82 ? 6.065 3.739 3.069 1.00 96.25 82 THR A N 1
ATOM 630 C CA . THR A 1 82 ? 5.447 4.890 3.742 1.00 96.25 82 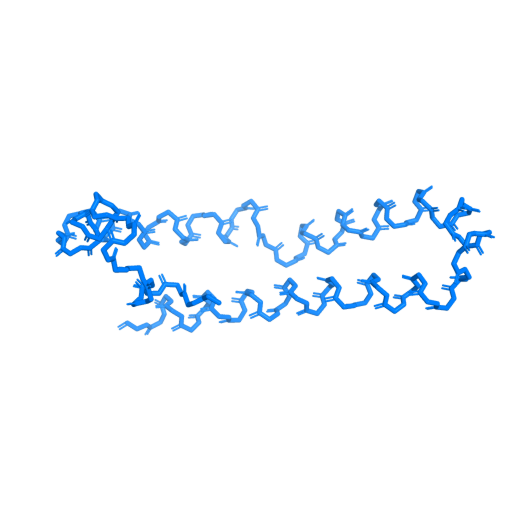THR A CA 1
ATOM 631 C C . THR A 1 82 ? 4.066 4.536 4.292 1.00 96.25 82 THR A C 1
ATOM 633 O O . THR A 1 82 ? 3.698 4.927 5.403 1.00 96.25 82 THR A O 1
ATOM 636 N N . ARG A 1 83 ? 3.267 3.782 3.527 1.00 95.31 83 ARG A N 1
ATOM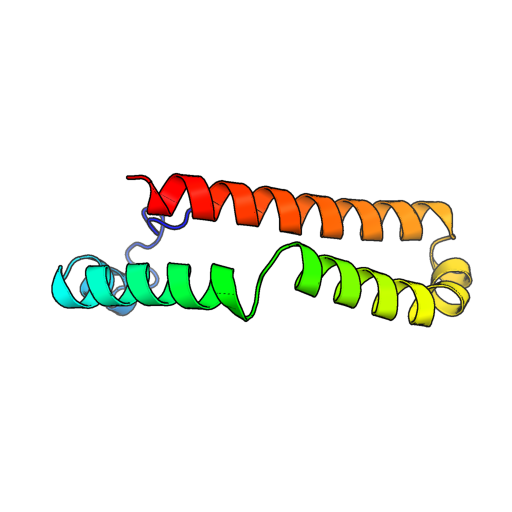 637 C CA . ARG A 1 83 ? 1.933 3.359 3.968 1.00 95.31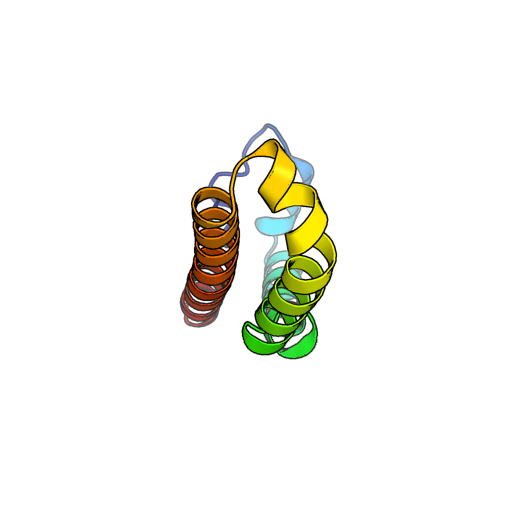 83 ARG A CA 1
ATOM 638 C C . ARG A 1 83 ? 1.991 2.318 5.073 1.00 95.31 83 ARG A C 1
ATOM 640 O O . ARG A 1 83 ? 1.148 2.388 5.963 1.00 95.31 83 ARG A O 1
ATOM 647 N N . ALA A 1 84 ? 2.956 1.406 5.052 1.00 95.31 84 ALA A N 1
ATOM 648 C CA . ALA A 1 84 ? 3.144 0.455 6.139 1.00 95.31 84 ALA A CA 1
ATOM 649 C C . ALA A 1 84 ? 3.534 1.157 7.448 1.00 95.31 84 ALA A C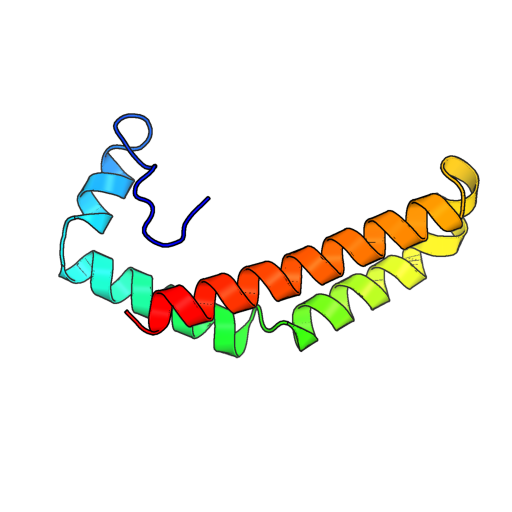 1
ATOM 651 O O . ALA A 1 84 ? 2.948 0.863 8.490 1.00 95.31 84 ALA A O 1
ATOM 652 N N . GLY A 1 85 ? 4.419 2.159 7.381 1.00 95.19 85 GLY A N 1
ATOM 653 C CA . GLY A 1 85 ? 4.749 3.015 8.523 1.00 95.19 85 GLY A CA 1
ATOM 654 C C . GLY A 1 85 ? 3.521 3.731 9.092 1.00 95.19 85 GLY A C 1
ATOM 655 O O . GLY A 1 85 ? 3.255 3.647 10.288 1.00 95.19 85 GLY A O 1
ATOM 656 N N . ALA A 1 86 ? 2.697 4.334 8.230 1.00 95.44 86 ALA A N 1
ATOM 657 C CA . ALA A 1 86 ? 1.459 4.990 8.659 1.00 95.44 86 ALA A CA 1
ATOM 658 C C . ALA A 1 86 ? 0.459 4.023 9.326 1.00 95.44 86 ALA A C 1
ATOM 660 O O . ALA A 1 86 ? -0.264 4.424 10.236 1.00 95.44 86 ALA A O 1
ATOM 661 N N . VAL A 1 87 ? 0.399 2.757 8.888 1.00 95.88 87 VAL A N 1
ATOM 662 C CA . VAL A 1 87 ? -0.414 1.724 9.555 1.00 95.88 87 VAL A CA 1
ATOM 663 C C . VAL A 1 87 ? 0.143 1.398 10.935 1.00 95.88 87 VAL A C 1
ATOM 665 O O . VAL A 1 87 ? -0.623 1.374 11.894 1.00 95.88 87 VAL A O 1
ATOM 668 N N . ALA A 1 88 ? 1.455 1.194 11.053 1.00 94.75 88 ALA A N 1
ATOM 669 C CA . ALA A 1 88 ? 2.090 0.913 12.337 1.00 94.75 88 ALA A CA 1
ATOM 670 C C . ALA A 1 88 ? 1.868 2.051 13.349 1.00 94.75 88 ALA A C 1
ATOM 672 O O . ALA A 1 88 ? 1.520 1.790 14.498 1.00 94.75 88 ALA A O 1
ATOM 673 N N . GLU A 1 89 ? 1.998 3.308 12.917 1.00 95.38 89 GLU A N 1
ATOM 674 C CA . GLU A 1 89 ? 1.717 4.483 13.752 1.00 95.38 89 GLU A CA 1
ATOM 675 C C . GLU A 1 89 ? 0.248 4.577 14.174 1.00 95.38 89 GLU A C 1
ATOM 677 O O . GLU A 1 89 ? -0.038 4.963 15.304 1.00 95.38 89 GLU A O 1
ATOM 682 N N . PHE A 1 90 ? -0.688 4.236 13.285 1.00 94.88 90 PHE A N 1
ATOM 683 C CA . PHE A 1 90 ? -2.119 4.252 13.589 1.00 94.88 90 PHE A CA 1
ATOM 684 C C . PHE A 1 90 ? -2.515 3.163 14.594 1.00 94.88 90 PHE A C 1
ATOM 686 O O . PHE A 1 90 ? -3.288 3.433 15.504 1.00 94.88 90 PHE A O 1
ATOM 693 N N . LEU A 1 91 ? -1.972 1.949 14.456 1.00 94.38 91 LEU A N 1
ATOM 694 C CA . LEU A 1 91 ? -2.276 0.820 15.345 1.00 94.38 91 LEU A CA 1
ATOM 695 C C . LEU A 1 91 ? -1.625 0.941 16.735 1.00 94.38 91 LEU A C 1
ATOM 697 O O . LEU A 1 91 ? -2.000 0.208 17.645 1.00 94.38 91 LEU A O 1
ATOM 701 N N . ALA A 1 92 ? -0.644 1.832 16.900 1.00 93.50 92 ALA A N 1
ATOM 702 C CA . ALA A 1 92 ? 0.032 2.076 18.174 1.00 93.50 92 ALA A CA 1
ATOM 703 C C . ALA A 1 92 ? -0.672 3.112 19.078 1.00 93.50 92 ALA A C 1
ATOM 705 O O . ALA A 1 92 ? -0.201 3.343 20.195 1.00 93.50 92 ALA A O 1
ATOM 706 N N . GLN A 1 93 ? -1.739 3.759 18.592 1.00 83.94 93 GLN A N 1
ATOM 707 C CA . GLN A 1 93 ? -2.542 4.757 19.318 1.00 83.94 93 GLN A CA 1
ATOM 708 C C . GLN A 1 93 ? -3.627 4.098 20.172 1.00 83.94 93 GLN A C 1
ATOM 710 O O . GLN A 1 93 ? -3.880 4.628 21.278 1.00 83.94 93 GLN A O 1
#

Sequence (93 aa):
VSLDKADVGDGWPLIRYLLDDPVYHAAYVSYVEQVSTDLFTPEKMAAKAQALAGLLAPYVAEEIGAEEYAQAVEQLLDFVETRAGAVAEFLAQ